Protein AF-A0A853CHR8-F1 (afdb_monomer)

Sequence (79 aa):
MRVEDLSGDDATVYRAVAEVEVGTGAPHLQDIARAAGLDLERARTAVHRLLHTEPKILHEVPDTGPTDLGPVYELAPRT

Nearest PDB structures (foldseek):
  6hk6-assembly2_C  TM=8.419E-01  e=3.617E-03  Homo sapiens
  1zao-assembly1_A  TM=7.607E-01  e=2.982E-03  Archaeoglobus fulgidus
  1zar-assembly1_A  TM=8.191E-01  e=7.837E-03  Archaeoglobus fulgidus
  6pln-assembly2_B  TM=6.919E-01  e=2.060E-02  Pyrococcus furiosus
  7qfz-assembly4_G  TM=5.555E-01  e=2.235E-01  Escherichia fergusonii ATCC 35469

pLDDT: mean 92.54, std 7.06, range [56.16, 98.31]

Solvent-accessible surface area (backbone atoms only — not comparable to full-atom values): 4480 Å² total; per-residue (Å²): 89,55,82,89,69,49,51,73,63,44,38,36,42,53,48,24,40,56,56,41,32,75,75,76,39,61,35,34,65,70,54,30,10,61,65,43,76,42,55,64,66,60,36,50,53,30,51,55,50,35,51,69,30,67,62,53,50,33,42,82,41,83,59,85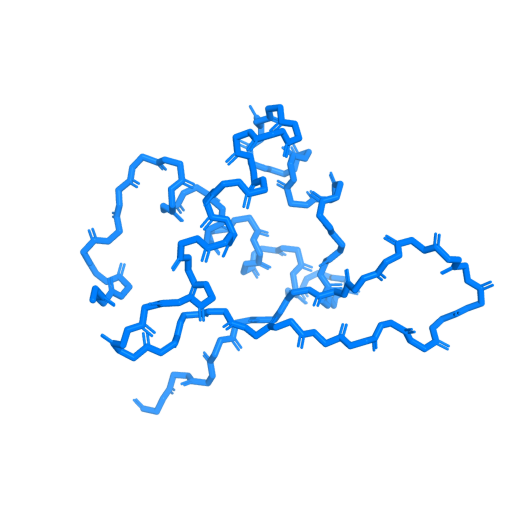,64,98,63,95,73,63,45,24,40,39,76,44,86,87,126

Foldseek 3Di:
DDLVPDDDLLVLLLVQQVVCCVPPRFDFLVSSCVSSVHDSVSSVVSLVVQCPDVVRQKDWAADPDPDPRGTTIHGDDDD

Mean predicted aligned error: 3.3 Å

Organism: NCBI:txid2026353

Secondary structure (DSSP, 8-state):
--GGG--HHHHHHHHHHHHHHHHHSSPBHHHHHHHHT--HHHHHHHHHHHHTSSS--EEEE---SSS----EEEEPP--

Structure (mmCIF, N/CA/C/O backbone):
data_AF-A0A853CHR8-F1
#
_entry.id   AF-A0A853CHR8-F1
#
loop_
_atom_site.group_PDB
_atom_site.id
_atom_site.type_symbol
_atom_site.label_atom_id
_atom_site.label_alt_id
_atom_site.label_comp_id
_atom_site.label_asym_id
_atom_site.label_entity_id
_atom_site.label_seq_id
_atom_site.pdbx_PDB_ins_code
_atom_site.Cartn_x
_atom_site.Cartn_y
_atom_site.Cartn_z
_atom_site.occupancy
_atom_site.B_iso_or_equiv
_atom_site.auth_seq_id
_atom_site.auth_comp_id
_atom_site.auth_asym_id
_atom_site.auth_atom_id
_atom_site.pdbx_PDB_model_num
ATOM 1 N N . MET A 1 1 ? -1.250 2.506 16.932 1.00 80.44 1 MET A N 1
ATOM 2 C CA . MET A 1 1 ? -1.913 3.453 16.009 1.00 80.44 1 MET A CA 1
ATOM 3 C C . MET A 1 1 ? -2.958 2.655 15.270 1.00 80.44 1 MET A C 1
ATOM 5 O O . MET A 1 1 ? -2.616 1.593 14.759 1.00 80.44 1 MET A O 1
ATOM 9 N N . ARG A 1 2 ? -4.214 3.081 15.299 1.00 86.12 2 ARG A N 1
ATOM 10 C CA . ARG A 1 2 ? -5.286 2.449 14.530 1.00 86.12 2 ARG A CA 1
ATOM 11 C C . ARG A 1 2 ? -5.467 3.183 13.209 1.00 86.12 2 ARG A C 1
ATOM 13 O O . ARG A 1 2 ? -4.994 4.301 13.042 1.00 86.12 2 ARG A O 1
ATOM 20 N N . VAL A 1 3 ? -6.180 2.553 12.279 1.00 85.81 3 VAL A N 1
ATOM 21 C CA . VAL A 1 3 ? -6.521 3.160 10.984 1.00 85.81 3 VAL A CA 1
ATOM 22 C C . VAL A 1 3 ? -7.232 4.511 11.161 1.00 85.81 3 VAL A C 1
ATOM 24 O O . VAL A 1 3 ? -6.968 5.446 10.414 1.00 85.81 3 VAL A O 1
ATOM 27 N N . GLU A 1 4 ? -8.105 4.627 12.164 1.00 88.19 4 GLU A N 1
ATOM 28 C CA . GLU A 1 4 ? -8.829 5.865 12.498 1.00 88.19 4 GLU A CA 1
ATOM 29 C C . GLU A 1 4 ? -7.922 6.998 13.014 1.00 88.19 4 GLU A C 1
ATOM 31 O O . GLU A 1 4 ? -8.296 8.164 12.918 1.00 88.19 4 GLU A O 1
ATOM 36 N N . ASP A 1 5 ? -6.718 6.671 13.497 1.00 90.56 5 ASP A N 1
ATOM 37 C CA . ASP A 1 5 ? -5.736 7.640 13.998 1.00 90.56 5 ASP A CA 1
ATOM 38 C C . ASP A 1 5 ? -4.795 8.155 12.892 1.00 90.56 5 ASP A C 1
ATOM 40 O O . ASP A 1 5 ? -3.935 9.005 13.146 1.00 90.56 5 ASP A O 1
ATOM 44 N N . LEU A 1 6 ? -4.893 7.611 11.672 1.00 92.81 6 LEU A N 1
ATOM 45 C CA . LEU A 1 6 ? -3.973 7.947 10.591 1.00 92.81 6 LEU A CA 1
ATOM 46 C C . LEU A 1 6 ? -4.162 9.390 10.128 1.00 92.81 6 LEU A C 1
ATOM 48 O O . LEU A 1 6 ? -5.271 9.867 9.892 1.00 92.81 6 LEU A O 1
ATOM 52 N N . SER A 1 7 ? -3.042 10.069 9.896 1.00 94.25 7 SER A N 1
ATOM 53 C CA . SER A 1 7 ? -3.021 11.419 9.337 1.00 94.25 7 SER A CA 1
ATOM 54 C C . SER A 1 7 ? -1.822 11.617 8.408 1.00 94.25 7 SER A C 1
ATOM 56 O O . SER A 1 7 ? -0.920 10.780 8.345 1.00 94.25 7 SER A O 1
ATOM 58 N N . GLY A 1 8 ? -1.837 12.710 7.639 1.00 96.62 8 GLY A N 1
ATOM 59 C CA . GLY A 1 8 ? -0.735 13.091 6.753 1.00 96.62 8 GLY A CA 1
ATOM 60 C C . GLY A 1 8 ? -0.343 11.998 5.754 1.00 96.62 8 GLY A C 1
ATOM 61 O O . GLY A 1 8 ? -1.196 11.416 5.075 1.00 96.62 8 GLY A O 1
ATOM 62 N N . ASP A 1 9 ? 0.960 11.735 5.667 1.00 97.81 9 ASP A N 1
ATOM 63 C CA . ASP A 1 9 ? 1.537 10.757 4.740 1.00 97.81 9 ASP A CA 1
ATOM 64 C C . ASP A 1 9 ? 1.048 9.335 5.041 1.00 97.81 9 ASP A C 1
ATOM 66 O O . ASP A 1 9 ? 0.764 8.590 4.110 1.00 97.81 9 ASP A O 1
ATOM 70 N N . ASP A 1 10 ? 0.851 8.979 6.314 1.00 97.06 10 ASP A N 1
ATOM 71 C CA . ASP A 1 10 ? 0.424 7.632 6.709 1.00 97.06 10 ASP A CA 1
ATOM 72 C C . ASP A 1 10 ? -1.018 7.352 6.248 1.00 97.06 10 ASP A C 1
ATOM 74 O O . ASP A 1 10 ? -1.298 6.309 5.659 1.00 97.06 10 ASP A O 1
ATOM 78 N N . ALA A 1 11 ? -1.928 8.321 6.414 1.00 97.31 11 ALA A N 1
ATOM 79 C CA . ALA A 1 11 ? -3.295 8.225 5.885 1.00 97.31 11 ALA A CA 1
ATOM 80 C C . ALA A 1 11 ? -3.342 8.220 4.351 1.00 97.31 11 ALA A C 1
ATOM 82 O O . ALA A 1 11 ? -4.257 7.659 3.747 1.00 97.31 11 ALA A O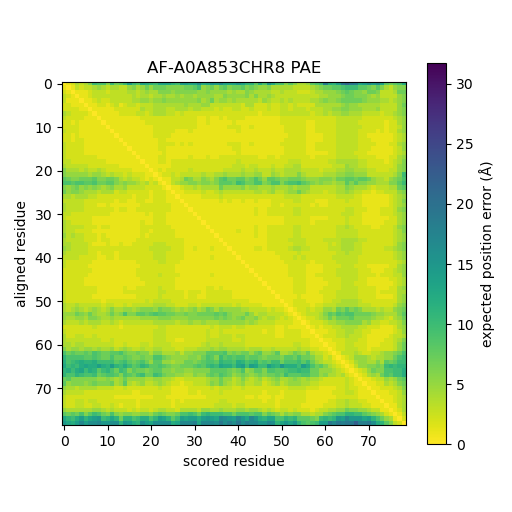 1
ATOM 83 N N . THR A 1 12 ? -2.390 8.889 3.705 1.00 97.88 12 THR A N 1
ATOM 84 C CA . THR A 1 12 ? -2.333 8.973 2.242 1.00 97.88 12 THR A CA 1
ATOM 85 C C . THR A 1 12 ? -1.789 7.680 1.645 1.00 97.88 12 THR A C 1
ATOM 87 O O . THR A 1 12 ? -2.404 7.144 0.728 1.00 97.88 12 THR A O 1
ATOM 90 N N . VAL A 1 13 ? -0.732 7.114 2.230 1.00 98.06 13 VAL A N 1
ATOM 91 C CA . VAL A 1 13 ? -0.208 5.791 1.871 1.00 98.06 13 VAL A CA 1
ATOM 92 C C .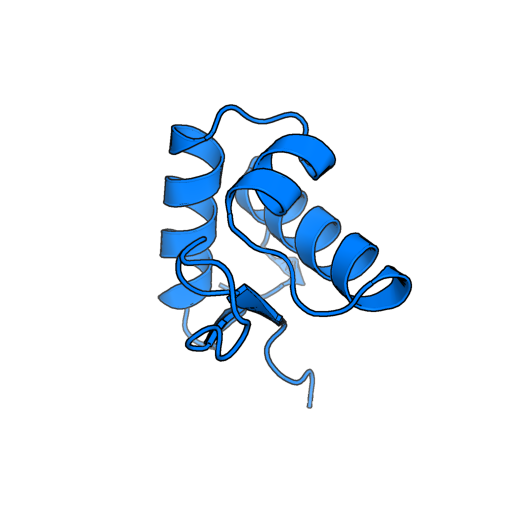 VAL A 1 13 ? -1.243 4.701 2.117 1.00 98.06 13 VAL A C 1
ATOM 94 O O . VAL A 1 13 ? -1.478 3.888 1.231 1.00 98.06 13 VAL A O 1
ATOM 97 N N . TYR A 1 14 ? -1.913 4.704 3.271 1.00 97.00 14 TYR A N 1
ATOM 98 C CA . TYR A 1 14 ? -2.958 3.722 3.559 1.00 97.00 14 TYR A CA 1
ATOM 99 C C . TYR A 1 14 ? -4.075 3.723 2.503 1.00 97.00 14 TYR A C 1
ATOM 101 O O . TYR A 1 14 ? -4.481 2.662 2.030 1.00 97.00 14 TYR A O 1
ATOM 109 N N . ARG A 1 15 ? -4.554 4.911 2.101 1.00 96.75 15 ARG A N 1
ATOM 110 C CA . ARG A 1 15 ? -5.568 5.041 1.042 1.00 96.75 15 ARG A CA 1
ATOM 111 C C . ARG A 1 15 ? -5.037 4.590 -0.315 1.00 96.75 15 ARG A C 1
ATOM 113 O O . ARG A 1 15 ? -5.730 3.849 -0.997 1.00 96.75 15 ARG A O 1
ATOM 120 N N . ALA A 1 16 ? -3.811 4.971 -0.667 1.00 97.44 16 ALA A N 1
ATOM 121 C CA . ALA A 1 16 ? -3.183 4.562 -1.918 1.00 97.44 16 ALA A CA 1
ATOM 122 C C . ALA A 1 16 ? -3.048 3.034 -2.026 1.00 97.44 16 ALA A C 1
ATOM 124 O O . ALA A 1 16 ? -3.398 2.468 -3.057 1.00 97.44 16 ALA A O 1
ATOM 125 N N . VAL A 1 17 ? -2.612 2.357 -0.955 1.00 96.94 17 VAL A N 1
ATOM 126 C CA . VAL A 1 17 ? -2.567 0.885 -0.920 1.00 96.94 17 VAL A CA 1
ATOM 127 C C . VAL A 1 17 ? -3.968 0.312 -1.114 1.00 96.94 17 VAL A C 1
ATOM 129 O O . VAL A 1 17 ? -4.161 -0.511 -1.999 1.00 96.94 17 VAL A O 1
ATOM 132 N N . ALA A 1 18 ? -4.959 0.802 -0.361 1.00 95.12 18 ALA A N 1
ATOM 133 C CA . ALA A 1 18 ? -6.340 0.330 -0.463 1.00 95.12 18 ALA A CA 1
ATOM 134 C C . ALA A 1 18 ? -6.928 0.478 -1.878 1.00 95.12 18 ALA A C 1
ATOM 136 O O . ALA A 1 18 ? -7.620 -0.416 -2.358 1.00 95.12 18 ALA A O 1
ATOM 137 N N . GLU A 1 19 ? -6.678 1.608 -2.538 1.00 93.69 19 GLU A N 1
ATOM 138 C CA . GLU A 1 19 ? -7.204 1.900 -3.874 1.00 93.69 19 GLU A CA 1
ATOM 139 C C . GLU A 1 19 ? -6.535 1.044 -4.954 1.00 93.69 19 GLU A C 1
ATOM 141 O O . GLU A 1 19 ? -7.227 0.494 -5.816 1.00 93.69 19 GLU A O 1
ATOM 146 N N . VAL A 1 20 ? -5.208 0.894 -4.901 1.00 94.12 20 VAL A N 1
ATOM 147 C CA . VAL A 1 20 ? -4.472 0.091 -5.887 1.00 94.12 20 VAL A CA 1
ATOM 148 C C . VAL A 1 20 ? -4.746 -1.401 -5.691 1.00 94.12 20 VAL A C 1
ATOM 150 O O . VAL A 1 20 ? -5.002 -2.100 -6.671 1.00 94.12 20 VAL A O 1
ATOM 153 N N . GLU A 1 21 ? -4.794 -1.874 -4.444 1.00 92.12 21 GLU A N 1
ATOM 154 C CA . GLU A 1 21 ? -5.065 -3.279 -4.119 1.00 92.12 21 GLU A CA 1
ATOM 155 C C . GLU A 1 21 ? -6.413 -3.752 -4.683 1.00 92.12 21 GLU A C 1
ATOM 157 O O . GLU A 1 21 ? -6.494 -4.831 -5.271 1.00 92.12 21 GLU A O 1
ATOM 162 N N . VAL A 1 22 ? -7.452 -2.911 -4.609 1.00 89.62 22 VAL A N 1
ATOM 163 C CA . VAL A 1 22 ? -8.781 -3.200 -5.182 1.00 89.62 22 VAL A CA 1
ATOM 164 C C . VAL A 1 22 ? -8.754 -3.297 -6.711 1.00 89.62 22 VAL A C 1
ATOM 166 O O . VAL A 1 22 ? -9.520 -4.069 -7.289 1.00 89.62 22 VAL A O 1
ATOM 169 N N . GLY A 1 23 ? -7.913 -2.504 -7.378 1.00 86.56 23 GLY A N 1
ATOM 170 C CA . GLY A 1 23 ? -7.864 -2.442 -8.839 1.00 86.56 23 GLY A CA 1
ATOM 171 C C . GLY A 1 23 ? -6.965 -3.500 -9.478 1.00 86.56 23 GLY A C 1
ATOM 172 O O . GLY A 1 23 ? -7.347 -4.113 -10.475 1.00 86.56 23 GLY A O 1
ATOM 173 N N . THR A 1 24 ? -5.763 -3.690 -8.933 1.00 85.25 24 THR A N 1
ATOM 174 C CA . THR A 1 24 ? -4.682 -4.456 -9.577 1.00 85.25 24 THR A CA 1
ATOM 175 C C . THR A 1 24 ? -4.011 -5.482 -8.665 1.00 85.25 24 THR A C 1
ATOM 177 O O . THR A 1 24 ? -3.130 -6.201 -9.130 1.00 85.25 24 THR A O 1
ATOM 180 N N . GLY A 1 25 ? -4.421 -5.579 -7.398 1.00 89.19 25 GLY A N 1
ATOM 181 C CA . GLY A 1 25 ? -3.727 -6.367 -6.379 1.00 89.19 25 GLY A CA 1
ATOM 182 C C . GLY A 1 25 ? -2.634 -5.575 -5.656 1.00 89.19 25 GLY A C 1
ATOM 183 O O . GLY A 1 25 ? -2.457 -4.378 -5.897 1.00 89.19 25 GLY A O 1
ATOM 184 N N . ALA A 1 26 ? -1.939 -6.248 -4.737 1.00 92.81 26 ALA A N 1
ATOM 185 C CA . ALA A 1 26 ? -0.985 -5.643 -3.811 1.00 92.81 26 ALA A CA 1
ATOM 186 C C . ALA A 1 26 ? 0.084 -4.794 -4.537 1.00 92.81 26 ALA A C 1
ATOM 188 O O . ALA A 1 26 ? 0.801 -5.326 -5.388 1.00 92.81 26 ALA A O 1
ATOM 189 N N . PRO A 1 27 ? 0.206 -3.488 -4.232 1.00 95.38 27 PRO A N 1
ATOM 190 C CA . PRO A 1 27 ? 1.151 -2.610 -4.916 1.00 95.38 27 PRO A CA 1
ATOM 191 C C . PRO A 1 27 ? 2.594 -2.745 -4.420 1.00 95.38 27 PRO A C 1
ATOM 193 O O . PRO A 1 27 ? 2.849 -2.948 -3.229 1.00 95.38 27 PRO A O 1
ATOM 196 N N . HIS A 1 28 ? 3.553 -2.490 -5.313 1.00 96.44 28 HIS A N 1
ATOM 197 C CA . HIS A 1 28 ? 4.940 -2.204 -4.938 1.00 96.44 28 HIS A CA 1
ATOM 198 C C . HIS A 1 28 ? 5.087 -0.773 -4.403 1.00 96.44 28 HIS A C 1
ATOM 200 O O . HIS A 1 28 ? 4.232 0.095 -4.605 1.00 96.44 28 HIS A O 1
ATOM 206 N N . LEU A 1 29 ? 6.229 -0.476 -3.775 1.00 96.88 29 LEU A N 1
ATOM 207 C CA . LEU A 1 29 ? 6.496 0.848 -3.200 1.00 96.88 29 LEU A CA 1
ATOM 208 C C . LEU A 1 29 ? 6.375 1.994 -4.224 1.00 96.88 29 LEU A C 1
ATOM 210 O O . LEU A 1 29 ? 5.867 3.066 -3.886 1.00 96.88 29 LEU A O 1
ATOM 214 N N . GLN A 1 30 ? 6.822 1.787 -5.469 1.00 96.06 30 GLN A N 1
ATOM 215 C CA . GLN A 1 30 ? 6.711 2.803 -6.522 1.00 96.06 30 GLN A CA 1
ATOM 216 C C . GLN A 1 30 ? 5.260 3.133 -6.893 1.00 96.06 30 GLN A C 1
ATOM 218 O O . GLN A 1 30 ? 4.955 4.294 -7.179 1.00 96.06 30 GLN A O 1
ATOM 223 N N . ASP A 1 31 ? 4.368 2.144 -6.864 1.00 96.25 31 ASP A N 1
ATOM 224 C CA . ASP A 1 31 ? 2.959 2.336 -7.200 1.00 96.25 31 ASP A CA 1
ATOM 225 C C . ASP A 1 31 ? 2.252 3.095 -6.082 1.00 96.25 31 ASP A C 1
ATOM 227 O O . ASP A 1 31 ? 1.509 4.040 -6.352 1.00 96.25 31 ASP A O 1
ATOM 231 N N . ILE A 1 32 ? 2.586 2.773 -4.827 1.00 97.75 32 ILE A N 1
ATOM 232 C CA . ILE A 1 32 ? 2.132 3.515 -3.645 1.00 97.75 32 ILE A CA 1
ATOM 233 C C . ILE A 1 32 ? 2.583 4.972 -3.725 1.00 97.75 32 ILE A C 1
ATOM 235 O O . ILE A 1 32 ? 1.760 5.866 -3.562 1.00 97.75 32 ILE A O 1
ATOM 239 N N . ALA A 1 33 ? 3.867 5.233 -3.994 1.00 97.88 33 ALA A N 1
ATOM 240 C CA . ALA A 1 33 ? 4.389 6.597 -4.087 1.00 97.88 33 ALA A CA 1
ATOM 241 C C . ALA A 1 33 ? 3.676 7.402 -5.186 1.00 97.88 33 ALA A C 1
ATOM 243 O O . ALA A 1 33 ? 3.249 8.537 -4.955 1.00 97.88 33 ALA A O 1
ATOM 244 N N . ARG A 1 34 ? 3.469 6.784 -6.359 1.00 97.12 34 ARG A N 1
ATOM 245 C CA . ARG A 1 34 ? 2.732 7.387 -7.477 1.00 97.12 34 ARG A CA 1
ATOM 246 C C . ARG A 1 34 ? 1.282 7.695 -7.102 1.00 97.12 34 ARG A C 1
ATOM 248 O O . ARG A 1 34 ? 0.841 8.817 -7.339 1.00 97.12 34 ARG A O 1
ATOM 255 N N . ALA A 1 35 ? 0.552 6.735 -6.539 1.00 97.19 35 ALA A N 1
ATOM 256 C CA . ALA A 1 35 ? -0.851 6.909 -6.161 1.00 97.19 35 ALA A CA 1
ATOM 257 C C . ALA A 1 35 ? -1.024 7.904 -4.998 1.00 97.19 35 ALA A C 1
ATOM 259 O O . ALA A 1 35 ? -1.963 8.696 -4.993 1.00 97.19 35 ALA A O 1
ATOM 260 N N . ALA A 1 36 ? -0.082 7.928 -4.053 1.00 97.25 36 ALA A N 1
ATOM 261 C CA . ALA A 1 36 ? -0.071 8.851 -2.921 1.00 97.25 36 ALA A CA 1
ATOM 262 C C . ALA A 1 36 ? 0.344 10.286 -3.301 1.00 97.25 36 ALA A C 1
ATOM 264 O O . ALA A 1 36 ? 0.191 11.199 -2.489 1.00 97.25 36 ALA A O 1
ATOM 265 N N . GLY A 1 37 ? 0.907 10.496 -4.498 1.00 98.00 37 GLY A N 1
ATOM 266 C CA . GLY A 1 37 ? 1.498 11.779 -4.888 1.00 98.00 37 GLY A CA 1
ATOM 267 C C . GLY A 1 37 ? 2.707 12.167 -4.027 1.00 98.00 37 GLY A C 1
ATOM 268 O O . GLY A 1 37 ? 2.940 13.353 -3.793 1.00 98.00 37 GLY A O 1
ATOM 269 N N . LEU A 1 38 ? 3.450 11.175 -3.527 1.00 98.19 38 LEU A N 1
ATOM 270 C CA . LEU A 1 38 ? 4.619 11.352 -2.667 1.00 98.19 38 LEU A CA 1
ATOM 271 C C . LEU A 1 38 ? 5.901 11.000 -3.422 1.00 98.19 38 LEU A C 1
ATOM 273 O O . LEU A 1 38 ? 5.903 10.189 -4.348 1.00 98.19 38 LEU A O 1
ATOM 277 N N . ASP A 1 39 ? 7.019 11.575 -2.988 1.00 97.81 39 ASP A N 1
ATOM 278 C CA . ASP A 1 39 ? 8.319 11.022 -3.350 1.00 97.81 39 ASP A CA 1
ATOM 279 C C . ASP A 1 39 ? 8.541 9.653 -2.680 1.00 97.81 39 ASP A C 1
ATOM 281 O O . ASP A 1 39 ? 7.884 9.284 -1.699 1.00 97.81 39 ASP A O 1
ATOM 285 N N . LEU A 1 40 ? 9.480 8.887 -3.238 1.00 97.62 40 LEU A N 1
ATOM 286 C CA . LEU A 1 40 ? 9.707 7.500 -2.841 1.00 97.62 40 LEU A CA 1
ATOM 287 C C . LEU A 1 40 ? 10.164 7.366 -1.382 1.00 97.62 40 LEU A C 1
ATOM 289 O O . LEU A 1 40 ? 9.790 6.403 -0.719 1.00 97.62 40 LEU A O 1
ATOM 293 N N . GLU A 1 41 ? 10.932 8.323 -0.862 1.00 98.19 41 GLU A N 1
ATOM 294 C CA . GLU A 1 41 ? 11.468 8.258 0.502 1.00 98.19 41 GLU A CA 1
ATOM 295 C C . GLU A 1 41 ? 10.396 8.582 1.546 1.00 98.19 41 GLU A C 1
ATOM 297 O O . GLU A 1 41 ? 10.310 7.913 2.585 1.00 98.19 41 GLU A O 1
ATOM 302 N N . ARG A 1 42 ? 9.507 9.540 1.260 1.00 98.31 42 ARG A N 1
ATOM 303 C CA . ARG A 1 42 ? 8.326 9.798 2.099 1.00 98.31 42 ARG A CA 1
ATOM 304 C C . ARG A 1 42 ? 7.375 8.610 2.112 1.00 98.31 42 ARG A C 1
ATOM 306 O O . ARG A 1 42 ? 6.945 8.201 3.193 1.00 98.31 42 ARG A O 1
ATOM 313 N N . ALA A 1 43 ? 7.110 8.015 0.948 1.00 98.31 43 ALA A N 1
ATOM 314 C CA . ALA A 1 43 ? 6.311 6.796 0.853 1.00 98.31 43 ALA A CA 1
ATOM 315 C C . ALA A 1 43 ? 6.955 5.644 1.642 1.00 98.31 43 ALA A C 1
ATOM 317 O O . ALA A 1 43 ? 6.287 5.027 2.469 1.00 98.31 43 ALA A O 1
ATOM 318 N N . ARG A 1 44 ? 8.267 5.412 1.475 1.00 97.94 44 ARG A N 1
ATOM 319 C CA . ARG A 1 44 ? 9.033 4.396 2.218 1.00 97.94 44 ARG A CA 1
ATOM 320 C C . ARG A 1 44 ? 8.909 4.585 3.723 1.00 97.94 44 ARG A C 1
ATOM 322 O O . ARG A 1 44 ? 8.654 3.627 4.446 1.00 97.94 44 ARG A O 1
ATOM 329 N N . THR A 1 45 ? 9.079 5.817 4.194 1.00 98.19 45 THR A N 1
ATOM 330 C CA . THR A 1 45 ? 9.024 6.135 5.624 1.00 98.19 45 THR A CA 1
ATOM 331 C C . THR A 1 45 ? 7.627 5.876 6.192 1.00 98.19 45 THR A C 1
ATOM 333 O O . THR A 1 45 ? 7.502 5.297 7.272 1.00 98.19 45 THR A O 1
ATOM 336 N N . ALA A 1 46 ? 6.575 6.267 5.471 1.00 97.75 46 ALA A N 1
ATOM 337 C CA . ALA A 1 46 ? 5.193 6.023 5.878 1.00 97.75 46 ALA A CA 1
ATOM 338 C C . ALA A 1 46 ? 4.840 4.526 5.869 1.00 97.75 46 ALA A C 1
ATOM 340 O O . ALA A 1 46 ? 4.336 4.016 6.868 1.00 97.75 46 ALA A O 1
ATOM 341 N N . VAL A 1 47 ? 5.195 3.791 4.808 1.00 97.25 47 VAL A N 1
ATOM 342 C CA . VAL A 1 47 ? 5.042 2.325 4.749 1.00 97.25 47 VAL A CA 1
ATOM 343 C C . VAL A 1 47 ? 5.760 1.667 5.925 1.00 97.25 47 VAL A C 1
ATOM 345 O O . VAL A 1 47 ? 5.153 0.884 6.652 1.00 97.25 47 VAL A O 1
ATOM 348 N N . HIS A 1 48 ? 7.014 2.045 6.187 1.00 96.69 48 HIS A N 1
ATOM 349 C CA . HIS A 1 48 ? 7.771 1.517 7.319 1.00 96.69 48 HIS A CA 1
ATOM 350 C C . HIS A 1 48 ? 7.056 1.759 8.652 1.00 96.69 48 HIS A C 1
ATOM 352 O O . HIS A 1 48 ? 7.009 0.856 9.484 1.00 96.69 48 HIS A O 1
ATOM 358 N N . ARG A 1 49 ? 6.471 2.943 8.881 1.00 95.56 49 ARG A N 1
ATOM 359 C CA . ARG A 1 49 ? 5.677 3.184 10.095 1.00 95.56 49 ARG A CA 1
ATOM 360 C C . ARG A 1 49 ? 4.476 2.243 10.173 1.00 95.56 49 ARG A C 1
ATOM 362 O O . ARG A 1 49 ? 4.311 1.597 11.201 1.00 95.56 49 ARG A O 1
ATOM 369 N N . LEU A 1 50 ? 3.696 2.119 9.098 1.00 95.88 50 LEU A N 1
ATOM 370 C CA . LEU A 1 50 ? 2.481 1.290 9.043 1.00 95.88 50 LEU A CA 1
ATOM 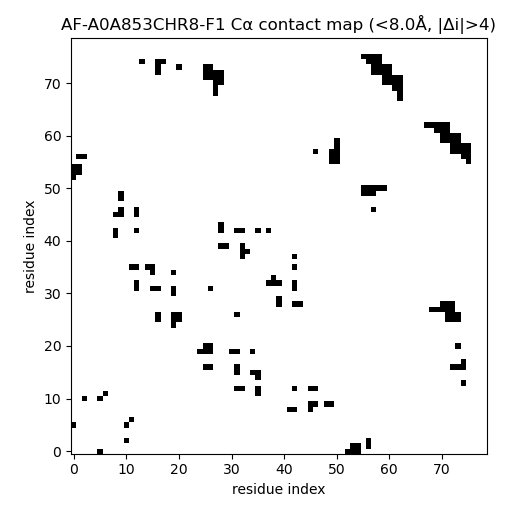371 C C . LEU A 1 50 ? 2.743 -0.225 9.172 1.00 95.88 50 LEU A C 1
ATOM 373 O O . LEU A 1 50 ? 1.871 -0.959 9.644 1.00 95.88 50 LEU A O 1
ATOM 377 N N . LEU A 1 51 ? 3.934 -0.693 8.788 1.00 95.44 51 LEU A N 1
ATOM 378 C CA . LEU A 1 51 ? 4.390 -2.075 9.008 1.00 95.44 51 LEU A CA 1
ATOM 379 C C . LEU A 1 51 ? 4.692 -2.376 10.484 1.00 95.44 51 LEU A C 1
ATOM 381 O O . LEU A 1 51 ? 4.590 -3.525 10.921 1.00 95.44 51 LEU A O 1
ATOM 385 N N . HIS A 1 52 ? 5.0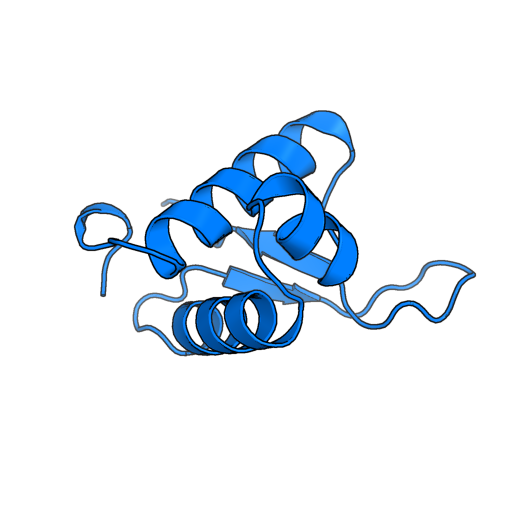76 -1.349 11.243 1.00 94.06 52 HIS A N 1
ATOM 386 C CA . HIS A 1 52 ? 5.570 -1.464 12.617 1.00 94.06 52 HIS A CA 1
ATOM 387 C C . HIS A 1 52 ? 4.606 -0.865 13.653 1.00 94.06 52 HIS A C 1
ATOM 3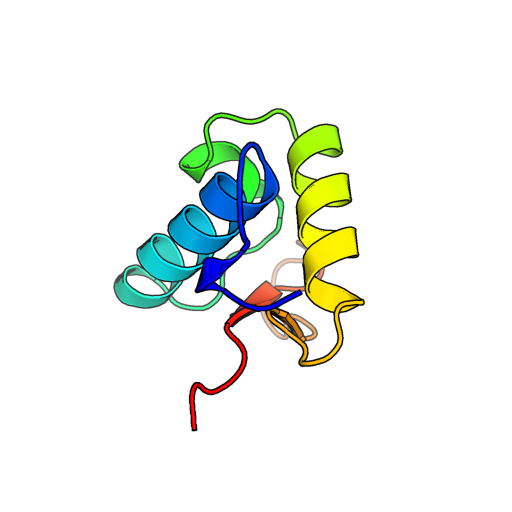89 O O . HIS A 1 52 ? 5.004 -0.584 14.784 1.00 94.06 52 HIS A O 1
ATOM 395 N N . THR A 1 53 ? 3.335 -0.667 13.295 1.00 88.88 53 THR A N 1
ATOM 396 C CA . THR A 1 53 ? 2.283 -0.346 14.266 1.00 88.88 53 THR A CA 1
ATOM 397 C C . THR A 1 53 ? 1.771 -1.604 14.961 1.00 88.88 53 THR A C 1
ATOM 399 O O . THR A 1 53 ? 1.757 -2.692 14.391 1.00 88.88 53 THR A O 1
ATOM 402 N N . GLU A 1 54 ? 1.258 -1.436 16.180 1.00 85.69 54 GLU A N 1
ATOM 403 C CA . GLU A 1 54 ? 0.379 -2.413 16.824 1.00 85.69 54 GLU A CA 1
ATOM 404 C C . GLU A 1 54 ? -1.035 -1.806 16.962 1.00 85.69 54 GLU A C 1
ATOM 406 O O . GLU A 1 54 ? -1.182 -0.735 17.577 1.00 85.69 54 GLU A O 1
ATOM 411 N N . PRO A 1 55 ? -2.077 -2.426 16.363 1.00 87.25 55 PRO A N 1
ATOM 412 C CA . PRO A 1 55 ? -2.019 -3.565 15.430 1.00 87.25 55 PRO A CA 1
ATOM 413 C C . PRO A 1 55 ? -1.318 -3.203 14.106 1.00 87.25 55 PRO A C 1
ATOM 415 O O . PRO A 1 55 ? -1.243 -2.024 13.747 1.00 87.25 55 PRO A O 1
ATOM 418 N N . LYS A 1 56 ? -0.815 -4.209 13.376 1.00 88.62 56 LYS A N 1
ATOM 419 C CA . LYS A 1 56 ? -0.229 -3.993 12.043 1.00 88.62 56 LYS A CA 1
ATOM 4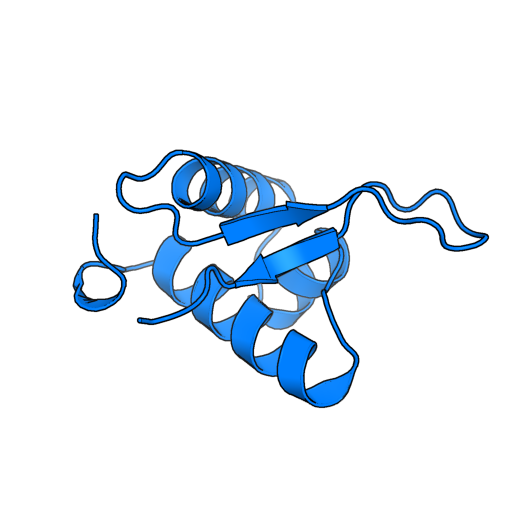20 C C . LYS A 1 56 ? -1.291 -3.445 11.099 1.00 88.62 56 LYS A C 1
ATOM 422 O O . LYS A 1 56 ? -2.404 -3.964 11.071 1.00 88.62 56 LYS A O 1
ATOM 427 N N . ILE A 1 57 ? -0.944 -2.406 10.344 1.00 94.75 57 ILE A N 1
ATOM 428 C CA . ILE A 1 57 ? -1.830 -1.824 9.327 1.00 94.75 57 ILE A CA 1
ATOM 429 C C . ILE A 1 57 ? -1.465 -2.346 7.936 1.00 94.75 57 ILE A C 1
ATOM 431 O O . ILE A 1 57 ? -2.365 -2.580 7.131 1.00 94.75 57 ILE A O 1
ATOM 435 N N . LEU A 1 58 ? -0.172 -2.568 7.676 1.00 95.50 58 LEU A N 1
ATOM 436 C CA . LEU A 1 58 ? 0.332 -3.180 6.447 1.00 95.50 58 LEU A CA 1
ATOM 437 C C . LEU A 1 58 ? 1.090 -4.484 6.722 1.00 95.50 58 LEU A C 1
ATOM 439 O O . LEU A 1 58 ? 1.668 -4.674 7.797 1.00 95.50 58 LEU A O 1
ATOM 443 N N . HIS A 1 59 ? 1.147 -5.331 5.700 1.00 95.19 59 HIS A N 1
ATOM 444 C CA . HIS A 1 59 ? 2.069 -6.453 5.577 1.00 95.19 59 HIS A CA 1
ATOM 445 C C . HIS A 1 59 ? 2.995 -6.236 4.386 1.00 95.19 59 HIS A C 1
ATOM 447 O O . HIS A 1 59 ? 2.573 -5.739 3.349 1.00 95.19 59 HIS A O 1
ATOM 453 N N . GLU A 1 60 ? 4.255 -6.627 4.544 1.00 95.31 60 GLU A N 1
ATOM 454 C CA . GLU A 1 60 ? 5.192 -6.762 3.434 1.00 95.31 60 GLU A CA 1
ATOM 455 C C . GLU A 1 60 ? 5.186 -8.224 2.988 1.00 95.3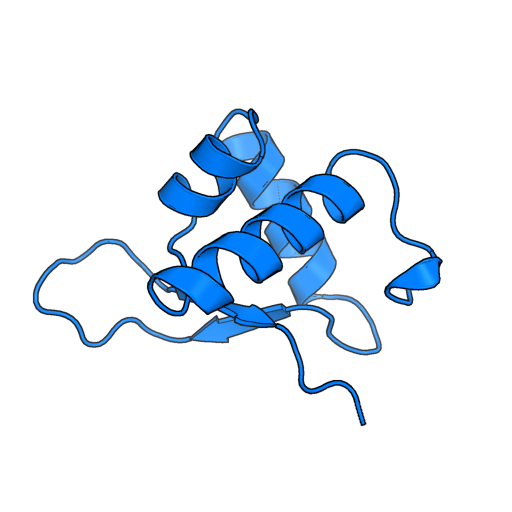1 60 GLU A C 1
ATOM 457 O O . GLU A 1 60 ? 5.364 -9.126 3.815 1.00 95.31 60 GLU A O 1
ATOM 462 N N . VAL A 1 61 ? 4.960 -8.453 1.698 1.00 94.31 61 VAL A N 1
ATOM 463 C CA . VAL A 1 61 ? 4.888 -9.785 1.099 1.00 94.31 61 VAL A CA 1
ATOM 464 C C . VAL A 1 61 ? 5.960 -9.886 0.015 1.00 94.31 61 VAL A C 1
ATOM 466 O O . VAL A 1 61 ? 6.048 -8.999 -0.838 1.00 94.31 61 VAL A O 1
ATOM 469 N N . PRO A 1 62 ? 6.798 -10.938 0.022 1.00 91.75 62 PRO A N 1
ATOM 470 C CA . PRO A 1 62 ? 7.739 -11.171 -1.063 1.00 91.75 62 PRO A CA 1
ATOM 471 C C . PRO A 1 62 ? 6.999 -11.264 -2.398 1.00 91.75 62 PRO A C 1
ATOM 473 O O . PRO A 1 62 ? 6.090 -12.084 -2.543 1.00 91.75 62 PRO A O 1
ATOM 476 N N . ASP A 1 63 ? 7.403 -10.455 -3.375 1.00 89.19 63 ASP A N 1
ATOM 477 C CA . ASP A 1 63 ? 6.894 -10.611 -4.731 1.00 89.19 63 ASP A CA 1
ATOM 478 C C . ASP A 1 63 ? 7.500 -11.876 -5.355 1.00 89.19 63 ASP A C 1
ATOM 480 O O . ASP A 1 63 ? 8.711 -12.102 -5.307 1.00 89.19 63 ASP A O 1
ATOM 484 N N . THR A 1 64 ? 6.640 -12.724 -5.915 1.00 84.56 64 THR A N 1
ATOM 485 C CA . THR A 1 64 ? 7.031 -13.957 -6.622 1.00 84.56 64 THR A CA 1
ATOM 486 C C . THR A 1 64 ? 6.944 -13.801 -8.141 1.00 84.56 64 THR A C 1
ATOM 488 O O . THR A 1 64 ? 7.121 -14.771 -8.884 1.00 84.56 64 THR A O 1
ATOM 491 N N . GLY A 1 65 ? 6.664 -12.582 -8.610 1.00 83.06 65 GLY A N 1
ATOM 492 C CA . GLY A 1 65 ? 6.628 -12.219 -10.013 1.00 83.06 65 GLY A CA 1
ATOM 493 C C . GLY A 1 65 ? 7.986 -12.346 -10.718 1.00 83.06 65 GLY A C 1
ATOM 494 O O . GLY A 1 65 ? 9.039 -12.461 -10.093 1.00 83.06 65 GLY A O 1
ATOM 495 N N . PRO A 1 66 ? 7.982 -12.316 -12.062 1.00 79.94 66 PRO A N 1
ATOM 496 C CA . PRO A 1 66 ? 9.193 -12.476 -12.868 1.00 79.94 66 PRO A CA 1
ATOM 497 C C . PRO A 1 66 ? 10.123 -11.250 -12.843 1.00 79.94 66 PRO A C 1
ATOM 499 O O . PRO A 1 66 ? 11.232 -11.324 -13.371 1.00 79.94 66 PRO A O 1
ATOM 502 N N . THR A 1 67 ? 9.672 -10.125 -12.282 1.00 82.75 67 THR A N 1
ATOM 503 C CA . THR A 1 67 ? 10.413 -8.860 -12.246 1.00 82.75 67 THR A CA 1
ATOM 504 C C . THR A 1 67 ? 10.862 -8.570 -10.820 1.00 82.75 67 THR A C 1
ATOM 506 O O . THR A 1 67 ? 10.048 -8.589 -9.905 1.00 82.75 67 THR A O 1
ATOM 509 N N . ASP A 1 68 ? 12.139 -8.240 -10.636 1.00 85.56 68 ASP A N 1
ATOM 510 C CA . ASP A 1 68 ? 12.702 -7.894 -9.327 1.00 85.56 68 ASP A CA 1
ATOM 511 C C . ASP A 1 68 ? 12.389 -6.434 -8.955 1.00 85.56 68 ASP A C 1
ATOM 513 O O . ASP A 1 68 ? 13.218 -5.533 -9.091 1.00 85.56 68 ASP A O 1
ATOM 517 N N . LEU A 1 69 ? 11.138 -6.186 -8.561 1.00 88.50 69 LEU A N 1
ATOM 518 C CA . LEU A 1 69 ? 10.648 -4.871 -8.126 1.00 88.50 69 LEU A CA 1
ATOM 519 C C . LEU A 1 69 ? 10.665 -4.701 -6.599 1.00 88.50 69 LEU A C 1
ATOM 521 O O . LEU A 1 69 ? 10.233 -3.666 -6.088 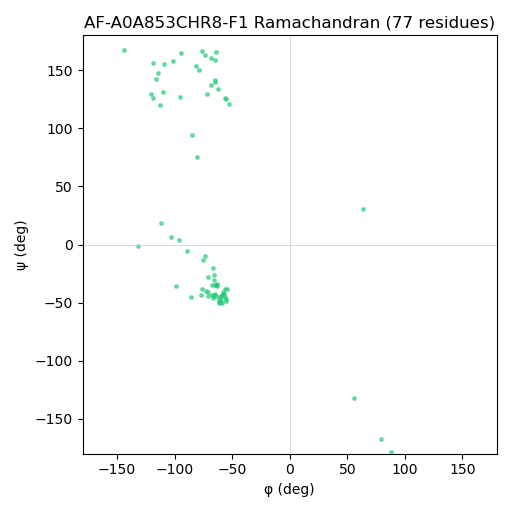1.00 88.50 69 LEU A O 1
ATOM 525 N N . GLY A 1 70 ? 11.180 -5.694 -5.874 1.00 92.44 70 GLY A N 1
ATOM 526 C CA . GLY A 1 70 ? 11.065 -5.775 -4.423 1.00 92.44 70 GLY A CA 1
ATOM 527 C C . GLY A 1 70 ? 9.694 -6.294 -3.968 1.00 92.44 70 GLY A C 1
ATOM 528 O O . GLY A 1 70 ? 8.946 -6.850 -4.768 1.00 92.44 70 GLY A O 1
ATOM 529 N N . PRO A 1 71 ? 9.367 -6.165 -2.673 1.00 95.88 71 PRO A N 1
ATOM 530 C CA . PRO A 1 71 ? 8.132 -6.702 -2.119 1.00 95.88 71 PRO A CA 1
ATOM 531 C C . PRO A 1 71 ? 6.900 -5.886 -2.528 1.00 95.88 71 PRO A C 1
ATOM 533 O O . PRO A 1 71 ? 6.994 -4.715 -2.913 1.00 95.88 71 PRO A O 1
ATOM 536 N N . VAL A 1 72 ? 5.736 -6.507 -2.361 1.00 96.56 72 VAL A N 1
ATOM 537 C CA . VAL A 1 72 ? 4.432 -5.839 -2.416 1.00 96.56 72 VAL A CA 1
ATOM 538 C C . VAL A 1 72 ? 3.900 -5.598 -1.005 1.00 96.56 72 VAL A C 1
ATOM 540 O O . VAL A 1 72 ? 4.306 -6.265 -0.047 1.00 96.56 72 VAL A O 1
ATOM 543 N N . TYR A 1 73 ? 2.998 -4.629 -0.871 1.00 96.62 73 TYR A N 1
ATOM 544 C CA . TYR A 1 73 ? 2.425 -4.242 0.413 1.00 96.62 73 TYR A CA 1
ATOM 545 C C . TYR A 1 73 ? 0.914 -4.439 0.424 1.00 96.62 73 TYR A C 1
ATOM 547 O O . TYR A 1 73 ? 0.211 -3.888 -0.416 1.00 96.62 73 TYR A O 1
ATOM 555 N N . GLU A 1 74 ? 0.423 -5.184 1.409 1.00 95.75 74 GLU A N 1
ATOM 556 C CA . GLU A 1 74 ? -0.994 -5.534 1.561 1.00 95.75 74 GLU A CA 1
ATOM 557 C C . GLU A 1 74 ? -1.580 -4.906 2.821 1.00 95.75 74 GLU A C 1
ATOM 559 O O . GLU A 1 74 ? -0.899 -4.783 3.848 1.00 95.75 74 GLU A O 1
ATOM 564 N N . LEU A 1 75 ? -2.864 -4.551 2.784 1.00 95.00 75 LEU A N 1
ATOM 565 C CA . LEU A 1 75 ? -3.577 -4.174 4.000 1.00 95.00 75 LEU A CA 1
ATOM 566 C C . LEU A 1 75 ? -3.687 -5.355 4.971 1.00 95.00 75 LEU A C 1
ATOM 568 O O . LEU A 1 75 ? -3.987 -6.490 4.600 1.00 95.00 75 LEU A O 1
ATOM 572 N N . ALA A 1 76 ? -3.514 -5.081 6.262 1.00 90.38 76 ALA A N 1
ATOM 573 C CA . ALA A 1 76 ? -3.832 -6.070 7.277 1.00 90.38 76 ALA A CA 1
ATOM 574 C C . ALA A 1 76 ? -5.344 -6.379 7.298 1.00 90.38 76 ALA A C 1
ATOM 576 O O . ALA A 1 76 ? -6.156 -5.455 7.156 1.00 90.38 76 ALA A O 1
ATOM 577 N N . PRO A 1 77 ? -5.747 -7.650 7.511 1.00 80.94 77 PRO A N 1
ATOM 578 C CA . PRO A 1 77 ? -7.153 -8.016 7.615 1.00 80.94 77 PRO A CA 1
ATOM 579 C C . PRO A 1 77 ? -7.851 -7.190 8.697 1.00 80.94 77 PRO A C 1
ATOM 581 O O . PRO A 1 77 ? -7.422 -7.166 9.852 1.00 80.94 77 PRO A O 1
ATOM 584 N N . ARG A 1 78 ? -8.945 -6.521 8.328 1.00 67.56 78 ARG A N 1
ATOM 585 C CA . ARG A 1 78 ? -9.804 -5.808 9.278 1.00 67.56 78 ARG A CA 1
ATOM 586 C C . ARG A 1 78 ? -10.789 -6.826 9.862 1.00 67.56 78 ARG A C 1
ATOM 588 O O . ARG A 1 78 ? -11.785 -7.133 9.213 1.00 67.56 78 ARG A O 1
ATOM 595 N N . THR A 1 79 ? -10.461 -7.415 11.012 1.00 56.16 79 THR A N 1
ATOM 596 C CA . THR A 1 79 ? -11.390 -8.258 11.794 1.00 56.16 79 THR A CA 1
ATOM 597 C C . THR A 1 79 ? -12.464 -7.427 12.467 1.00 56.16 79 THR A C 1
ATOM 599 O O . THR A 1 79 ? -12.088 -6.360 13.004 1.00 56.16 79 THR A O 1
#

Radius of gyration: 11.6 Å; Cα contacts (8 Å, |Δi|>4): 109; chains: 1; bounding box: 24×27×30 Å